Protein AF-A0A4Y2VBI2-F1 (afdb_monomer_lite)

pLDDT: mean 88.03, std 9.83, range [49.56, 98.06]

Structure (mmCIF, N/CA/C/O backbone):
data_AF-A0A4Y2VBI2-F1
#
_entry.id   AF-A0A4Y2VBI2-F1
#
loop_
_atom_site.group_PDB
_atom_site.id
_atom_site.type_symbol
_atom_site.label_atom_id
_atom_site.label_alt_id
_atom_site.label_comp_id
_atom_site.label_asym_id
_atom_site.label_entity_id
_atom_site.label_seq_id
_atom_site.pdbx_PDB_ins_code
_atom_site.Cartn_x
_atom_site.Cartn_y
_atom_site.Cartn_z
_atom_site.occupancy
_atom_site.B_iso_or_equiv
_atom_site.auth_seq_id
_atom_site.auth_comp_id
_atom_site.auth_asym_id
_atom_site.auth_atom_id
_atom_site.pdbx_PDB_model_num
ATOM 1 N N . MET A 1 1 ? 17.035 -7.097 -14.675 1.00 56.91 1 MET A N 1
ATOM 2 C CA . MET A 1 1 ? 16.473 -7.797 -15.846 1.00 56.91 1 MET A CA 1
ATOM 3 C C . MET A 1 1 ? 17.512 -8.834 -16.237 1.00 56.91 1 MET A C 1
ATOM 5 O O . MET A 1 1 ? 18.558 -8.432 -16.725 1.00 56.91 1 MET A O 1
ATOM 9 N N . GLU A 1 2 ? 17.339 -10.115 -15.889 1.00 50.31 2 GLU A N 1
ATOM 10 C CA . GLU A 1 2 ? 18.318 -11.126 -16.325 1.00 50.31 2 GLU A CA 1
ATOM 11 C C . GLU A 1 2 ? 18.413 -11.075 -17.852 1.00 50.31 2 GLU A C 1
ATOM 13 O O . GLU A 1 2 ? 17.391 -11.023 -18.549 1.00 50.31 2 GLU A O 1
ATOM 18 N N . SER A 1 3 ? 19.644 -10.956 -18.341 1.00 49.56 3 SER A N 1
ATOM 19 C CA . SER A 1 3 ? 20.004 -10.619 -19.714 1.00 49.56 3 SER A CA 1
ATOM 20 C C . SER A 1 3 ? 19.185 -11.419 -20.734 1.00 49.56 3 SER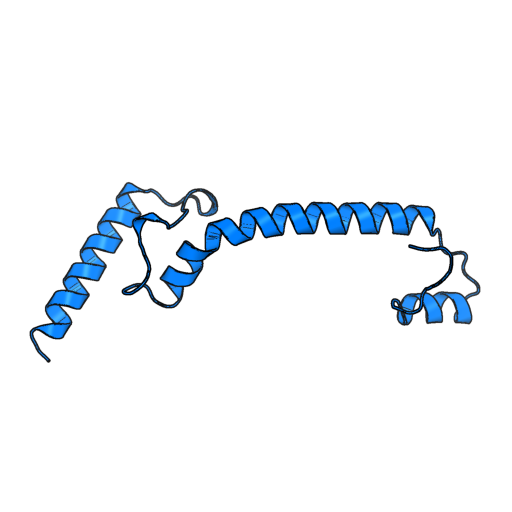 A C 1
ATOM 22 O O . SER A 1 3 ? 19.402 -12.603 -20.965 1.00 49.56 3 SER A O 1
ATOM 24 N N . GLY A 1 4 ? 18.215 -10.754 -21.367 1.00 57.62 4 GLY A N 1
ATOM 25 C CA . GLY A 1 4 ? 17.566 -11.245 -22.585 1.00 57.62 4 GLY A CA 1
ATOM 26 C C . GLY A 1 4 ? 16.125 -11.746 -22.475 1.00 57.62 4 GLY A C 1
ATOM 27 O O . GLY A 1 4 ? 15.496 -11.931 -23.515 1.00 57.62 4 GLY A O 1
ATOM 28 N N . LYS A 1 5 ? 15.530 -11.912 -21.288 1.00 65.50 5 LYS A N 1
ATOM 29 C CA . LYS A 1 5 ? 14.132 -12.381 -21.207 1.00 65.50 5 LYS A CA 1
ATOM 30 C C . LYS A 1 5 ? 13.141 -11.217 -21.187 1.00 65.50 5 LYS A C 1
ATOM 32 O O . LYS A 1 5 ? 12.523 -10.916 -20.173 1.00 65.50 5 LYS A O 1
ATOM 37 N N . LEU A 1 6 ? 12.890 -10.638 -22.366 1.00 74.12 6 LEU A N 1
ATOM 38 C CA . LEU A 1 6 ? 11.709 -9.793 -22.646 1.00 74.12 6 LEU A CA 1
ATOM 39 C C . LEU A 1 6 ? 10.380 -10.578 -22.579 1.00 74.12 6 LEU A C 1
ATOM 41 O O . LEU A 1 6 ? 9.342 -10.080 -23.000 1.00 74.12 6 LEU A O 1
ATOM 45 N N . LEU A 1 7 ? 10.395 -11.808 -22.055 1.00 76.94 7 LEU A N 1
ATOM 46 C CA . LEU A 1 7 ? 9.261 -12.728 -21.996 1.00 76.94 7 LEU A CA 1
ATOM 47 C C . LEU A 1 7 ? 8.026 -12.097 -21.337 1.00 76.94 7 LEU A C 1
ATOM 49 O O . LEU A 1 7 ? 6.907 -12.306 -21.796 1.00 76.94 7 LEU A O 1
ATOM 53 N N . HIS A 1 8 ? 8.240 -11.298 -20.291 1.00 81.62 8 HIS A N 1
ATOM 54 C CA . HIS A 1 8 ? 7.170 -10.617 -19.558 1.00 81.62 8 HIS A CA 1
ATOM 55 C C . HIS A 1 8 ? 6.829 -9.228 -20.124 1.00 81.62 8 HIS A C 1
ATOM 57 O O . HIS A 1 8 ? 5.866 -8.609 -19.685 1.00 81.62 8 HIS A O 1
ATOM 63 N N . PHE A 1 9 ? 7.571 -8.752 -21.128 1.00 85.31 9 PHE A N 1
ATOM 64 C CA . PHE A 1 9 ? 7.403 -7.438 -21.750 1.00 85.31 9 PHE A CA 1
ATOM 65 C C . PHE A 1 9 ? 7.057 -7.596 -23.234 1.00 85.31 9 PHE A C 1
ATOM 67 O O . PHE A 1 9 ? 7.848 -7.238 -24.105 1.00 85.31 9 PHE A O 1
ATOM 74 N N . LYS A 1 10 ? 5.870 -8.147 -23.5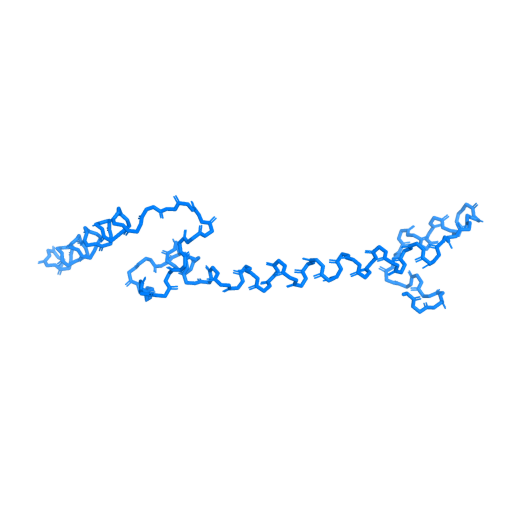25 1.00 89.19 10 LYS A N 1
ATOM 75 C CA . LYS A 1 10 ? 5.422 -8.482 -24.893 1.00 89.19 10 LYS A CA 1
ATOM 76 C C . LYS A 1 10 ? 5.599 -7.323 -25.882 1.00 89.19 10 LYS A C 1
ATOM 78 O O . LYS A 1 10 ? 6.182 -7.521 -26.940 1.00 89.19 10 LYS A O 1
ATOM 83 N N . ASN A 1 11 ? 5.202 -6.114 -25.490 1.00 90.88 11 ASN A N 1
ATOM 84 C CA . ASN A 1 11 ? 5.301 -4.928 -26.347 1.00 90.88 11 ASN A CA 1
ATOM 85 C C . ASN A 1 11 ? 6.759 -4.519 -26.606 1.00 90.88 11 ASN A C 1
ATOM 87 O O . ASN A 1 11 ? 7.112 -4.141 -27.716 1.00 90.88 11 ASN A O 1
ATOM 91 N N . LEU A 1 12 ? 7.629 -4.629 -25.597 1.00 86.50 12 LEU A N 1
ATOM 92 C CA . LEU A 1 12 ? 9.048 -4.290 -25.736 1.00 86.50 12 LEU A CA 1
ATOM 93 C C . LEU A 1 12 ? 9.798 -5.338 -26.574 1.00 86.50 12 LEU A C 1
ATOM 95 O O . LEU A 1 12 ? 10.699 -4.995 -27.338 1.00 86.50 12 LEU A O 1
ATOM 99 N N . LYS A 1 13 ? 9.403 -6.613 -26.453 1.00 88.25 13 LYS A N 1
ATOM 100 C CA . LYS A 1 13 ? 9.866 -7.697 -27.325 1.00 88.25 13 LYS A CA 1
ATOM 101 C C . LYS A 1 13 ? 9.491 -7.422 -28.782 1.00 88.25 13 LYS A C 1
ATOM 103 O O . LYS A 1 13 ? 10.383 -7.408 -29.621 1.00 88.25 13 LYS A O 1
ATOM 108 N N . GLN A 1 14 ? 8.212 -7.152 -29.044 1.00 91.25 14 GLN A N 1
ATOM 109 C CA . GLN A 1 14 ? 7.701 -6.843 -30.379 1.00 91.25 14 GLN A CA 1
ATOM 110 C C . GLN A 1 14 ? 8.421 -5.635 -30.989 1.00 91.25 14 GLN A C 1
ATOM 112 O O . GLN A 1 14 ? 8.943 -5.732 -32.091 1.00 91.25 14 GLN A O 1
ATOM 117 N N . TYR A 1 15 ? 8.554 -4.538 -30.238 1.00 91.56 15 TYR A N 1
ATOM 118 C CA . TYR A 1 15 ? 9.273 -3.347 -30.692 1.00 91.56 15 TYR A CA 1
ATOM 119 C C . TYR A 1 15 ? 10.708 -3.659 -31.134 1.00 91.56 15 TYR A C 1
ATOM 121 O O . TYR A 1 15 ? 11.141 -3.210 -32.193 1.00 91.56 15 TYR A O 1
ATOM 129 N N . ARG A 1 16 ? 11.451 -4.458 -30.355 1.00 89.81 16 ARG A N 1
ATOM 130 C CA . ARG A 1 16 ? 12.811 -4.878 -30.721 1.00 89.81 16 ARG A CA 1
ATOM 131 C C . ARG A 1 16 ? 12.835 -5.720 -31.995 1.00 89.81 16 ARG A C 1
ATOM 133 O O . ARG A 1 16 ? 13.738 -5.535 -32.801 1.00 89.81 16 ARG A O 1
ATOM 140 N N . GLU A 1 17 ? 11.893 -6.648 -32.145 1.00 90.88 17 GLU A N 1
ATOM 141 C CA . GLU A 1 17 ? 11.802 -7.542 -33.308 1.00 90.88 17 GLU A CA 1
ATOM 142 C C . GLU A 1 17 ? 11.408 -6.786 -34.588 1.00 90.88 17 GLU A C 1
ATOM 144 O O . GLU A 1 17 ? 11.958 -7.065 -35.648 1.00 90.88 17 GLU A O 1
ATOM 149 N N . GLU A 1 18 ? 10.515 -5.798 -34.494 1.00 95.56 18 GLU A N 1
ATOM 150 C CA . GLU A 1 18 ? 10.045 -5.003 -35.639 1.00 95.56 18 GLU A CA 1
ATOM 151 C C . GLU A 1 18 ? 11.044 -3.925 -36.080 1.00 95.56 18 GLU A C 1
ATOM 153 O O . GLU A 1 18 ? 11.140 -3.618 -37.267 1.00 95.56 18 GLU A O 1
ATOM 158 N N . THR A 1 19 ? 11.784 -3.331 -35.139 1.00 95.38 19 THR A N 1
ATOM 159 C CA . THR A 1 19 ? 12.634 -2.156 -35.413 1.00 95.38 19 THR A CA 1
ATOM 160 C C . THR A 1 19 ? 14.133 -2.443 -35.371 1.00 95.38 19 THR A C 1
ATOM 162 O O . THR A 1 19 ? 14.929 -1.562 -35.691 1.00 95.38 19 THR A O 1
ATOM 165 N N . ASN A 1 20 ? 14.545 -3.644 -34.946 1.00 90.75 20 ASN A N 1
ATOM 166 C CA . ASN A 1 20 ? 15.937 -3.980 -34.618 1.00 90.75 20 ASN A CA 1
ATOM 167 C C . ASN A 1 20 ? 16.596 -3.011 -33.615 1.00 90.75 20 ASN A C 1
ATOM 169 O O . ASN A 1 20 ? 17.823 -2.917 -33.550 1.00 90.75 20 ASN A O 1
ATOM 173 N N . ALA A 1 21 ? 15.804 -2.291 -32.815 1.00 90.38 21 ALA A N 1
ATOM 174 C CA . ALA A 1 21 ? 16.324 -1.336 -31.848 1.00 90.38 21 ALA A CA 1
ATOM 175 C C . ALA A 1 21 ? 17.171 -2.017 -30.760 1.00 90.38 21 ALA A C 1
ATOM 177 O O . ALA A 1 21 ? 16.813 -3.061 -30.203 1.00 90.38 21 ALA A O 1
ATOM 178 N N . THR A 1 22 ? 18.277 -1.369 -30.391 1.00 89.56 22 THR A N 1
ATOM 179 C CA . THR A 1 22 ? 19.076 -1.758 -29.225 1.00 89.56 22 THR A CA 1
ATOM 180 C C . THR A 1 22 ? 18.363 -1.318 -27.951 1.00 89.56 22 THR A C 1
ATOM 182 O O . THR A 1 22 ? 18.102 -0.134 -27.752 1.00 89.56 22 THR A O 1
ATOM 185 N N . ILE A 1 23 ? 18.064 -2.269 -27.065 1.00 86.38 23 ILE A N 1
ATOM 186 C CA . ILE A 1 23 ? 17.489 -1.978 -25.748 1.00 86.38 23 ILE A CA 1
ATOM 187 C C . ILE A 1 23 ? 18.623 -1.780 -24.744 1.00 86.38 23 ILE A C 1
ATOM 189 O O . ILE A 1 23 ? 19.408 -2.701 -24.515 1.00 86.38 23 ILE A O 1
ATOM 193 N N . ASP A 1 24 ? 18.658 -0.620 -24.085 1.00 88.69 24 ASP A N 1
ATOM 194 C CA . ASP A 1 24 ? 19.537 -0.388 -22.936 1.00 88.69 24 ASP A CA 1
ATOM 195 C C . ASP A 1 24 ? 19.017 -1.135 -21.699 1.00 88.69 24 ASP A C 1
ATOM 197 O O . ASP A 1 24 ? 18.252 -0.631 -20.873 1.00 88.69 24 ASP A O 1
ATOM 201 N N . THR A 1 25 ? 19.445 -2.384 -21.561 1.00 84.06 25 THR A N 1
ATOM 202 C CA . THR A 1 25 ? 19.060 -3.239 -20.437 1.00 84.06 25 THR A CA 1
ATOM 203 C C . THR A 1 25 ? 19.581 -2.741 -19.088 1.00 84.06 25 THR A C 1
ATOM 205 O O . THR A 1 25 ? 19.024 -3.125 -18.053 1.00 84.06 25 THR A O 1
ATOM 208 N N . ASN A 1 26 ? 20.635 -1.915 -19.071 1.00 88.06 26 ASN A N 1
ATOM 209 C CA . ASN A 1 26 ? 21.191 -1.358 -17.841 1.00 88.06 26 ASN A CA 1
ATOM 210 C C . ASN A 1 26 ? 20.274 -0.259 -17.299 1.00 88.06 26 ASN A C 1
ATOM 212 O O . ASN A 1 26 ? 19.857 -0.334 -16.142 1.00 88.06 26 ASN A O 1
ATOM 216 N N . TYR A 1 27 ? 19.863 0.676 -18.162 1.00 89.62 27 TYR A N 1
ATOM 217 C CA . TYR A 1 27 ? 18.866 1.688 -17.818 1.00 89.62 27 TYR A CA 1
ATOM 218 C C . TYR A 1 27 ? 17.587 1.051 -17.263 1.00 89.62 27 TYR A C 1
ATOM 220 O O . TYR A 1 27 ? 17.164 1.380 -16.155 1.00 89.62 27 TYR A O 1
ATOM 228 N N . PHE A 1 28 ? 17.010 0.075 -17.975 1.00 85.31 28 PHE A N 1
ATOM 229 C CA . PHE A 1 28 ? 15.796 -0.604 -17.510 1.00 85.31 28 PHE A CA 1
ATOM 230 C C . PHE A 1 28 ? 16.003 -1.341 -16.187 1.00 85.31 28 PHE A C 1
ATOM 232 O O . PHE A 1 28 ? 15.101 -1.359 -15.354 1.00 85.31 28 PHE A O 1
ATOM 239 N N . SER A 1 29 ? 17.173 -1.942 -15.959 1.00 86.56 29 SER A N 1
ATOM 240 C CA . SER A 1 29 ? 17.452 -2.626 -14.692 1.00 86.56 29 SER A CA 1
ATOM 241 C C . SER A 1 29 ? 17.501 -1.653 -13.513 1.00 86.56 29 SER A C 1
ATOM 243 O O . SER A 1 29 ? 16.947 -1.965 -12.460 1.00 86.56 29 SER A O 1
ATOM 245 N N . ILE A 1 30 ? 18.094 -0.470 -13.697 1.00 92.12 30 ILE A N 1
ATOM 246 C CA . ILE A 1 30 ? 18.116 0.593 -12.684 1.00 92.12 30 ILE A CA 1
ATOM 247 C C . ILE A 1 30 ? 16.707 1.155 -12.470 1.00 92.12 30 ILE A C 1
ATOM 249 O O . ILE A 1 30 ? 16.241 1.227 -11.335 1.00 92.12 30 ILE A O 1
ATOM 253 N N . ALA A 1 31 ? 15.998 1.496 -13.548 1.00 92.75 31 ALA A N 1
ATOM 254 C CA . ALA A 1 31 ? 14.647 2.045 -13.473 1.00 92.75 31 ALA A CA 1
ATOM 255 C C . ALA A 1 31 ? 13.678 1.078 -12.775 1.00 92.75 31 ALA A C 1
ATOM 257 O O . ALA A 1 31 ? 12.960 1.477 -11.862 1.00 92.75 31 ALA A O 1
ATOM 258 N N . LEU A 1 32 ? 13.701 -0.210 -13.139 1.00 89.75 32 LEU A N 1
ATOM 259 C CA . LEU A 1 32 ? 12.871 -1.235 -12.501 1.00 89.75 32 LEU A CA 1
ATOM 260 C C . LEU A 1 32 ? 13.210 -1.412 -11.022 1.00 89.75 32 LEU A C 1
ATOM 262 O O . LEU A 1 32 ? 12.299 -1.594 -10.218 1.00 89.75 32 LEU A O 1
ATOM 266 N N . LYS A 1 33 ? 14.495 -1.352 -10.655 1.00 93.94 33 LYS A N 1
ATOM 267 C CA . LYS A 1 33 ? 14.904 -1.394 -9.250 1.00 93.94 33 LYS A CA 1
ATOM 268 C C . LYS A 1 33 ? 14.317 -0.209 -8.482 1.00 93.94 33 LYS A C 1
ATOM 270 O O . LYS A 1 33 ? 13.657 -0.425 -7.477 1.00 93.94 33 LYS A O 1
ATOM 275 N N . ASN A 1 34 ? 14.467 1.010 -8.995 1.00 96.38 34 ASN A N 1
ATOM 276 C CA . ASN A 1 34 ? 13.942 2.213 -8.344 1.00 96.38 34 ASN A CA 1
ATOM 277 C C . ASN A 1 34 ? 12.412 2.180 -8.207 1.00 96.38 34 ASN A C 1
ATOM 279 O O . AS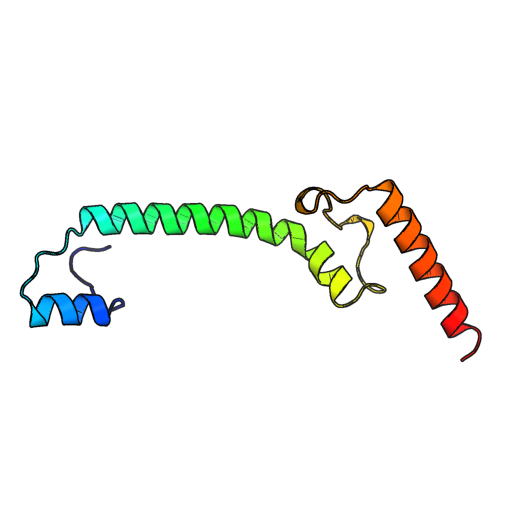N A 1 34 ? 11.881 2.539 -7.160 1.00 96.38 34 ASN A O 1
ATOM 283 N N . VAL A 1 35 ? 11.700 1.718 -9.241 1.00 96.31 35 VAL A N 1
ATOM 284 C CA . VAL A 1 35 ? 10.238 1.550 -9.199 1.00 96.31 35 VAL A CA 1
ATOM 285 C C . VAL A 1 35 ? 9.843 0.511 -8.155 1.00 96.31 35 VAL A C 1
ATOM 287 O O . VAL A 1 35 ? 8.921 0.750 -7.382 1.00 96.31 35 VAL A O 1
ATOM 290 N N . LYS A 1 36 ? 10.539 -0.630 -8.108 1.00 96.00 36 LYS A N 1
ATOM 291 C CA . LYS A 1 36 ? 10.286 -1.683 -7.121 1.00 96.00 36 LYS A CA 1
ATOM 292 C C . LYS A 1 36 ? 10.510 -1.172 -5.699 1.00 96.00 36 LYS A C 1
ATOM 294 O O . LYS A 1 36 ? 9.646 -1.371 -4.852 1.00 96.00 36 LYS A O 1
ATOM 299 N N . ASP A 1 37 ? 11.649 -0.536 -5.453 1.00 97.69 37 ASP A N 1
ATOM 300 C CA . ASP A 1 37 ? 12.037 -0.078 -4.121 1.00 97.69 37 ASP A CA 1
ATOM 301 C C . ASP A 1 37 ? 11.096 1.047 -3.651 1.00 97.69 37 ASP A C 1
ATOM 303 O O . ASP A 1 37 ? 10.546 0.971 -2.554 1.00 97.69 37 ASP A O 1
ATOM 307 N N . GLY A 1 38 ? 10.790 2.019 -4.520 1.00 97.94 38 GLY A N 1
ATOM 308 C CA . GLY A 1 38 ? 9.840 3.093 -4.213 1.00 97.94 38 GLY A CA 1
ATOM 309 C C . GLY A 1 38 ? 8.392 2.616 -4.052 1.00 97.94 38 GLY A C 1
ATOM 310 O O . GLY A 1 38 ? 7.655 3.152 -3.226 1.00 97.94 38 GLY A O 1
ATOM 311 N N . PHE A 1 39 ? 7.965 1.597 -4.807 1.00 97.94 39 PHE A N 1
ATOM 312 C CA . PHE A 1 39 ? 6.664 0.961 -4.590 1.00 97.94 39 PHE A CA 1
ATOM 313 C C . PHE A 1 39 ? 6.621 0.246 -3.241 1.00 97.94 39 PHE A C 1
ATOM 315 O O . PHE A 1 39 ? 5.652 0.413 -2.510 1.00 97.94 39 PHE A O 1
ATOM 322 N N . ALA A 1 40 ? 7.658 -0.526 -2.901 1.00 98.06 40 ALA A N 1
ATOM 323 C CA . ALA A 1 40 ? 7.723 -1.248 -1.635 1.00 98.06 40 ALA A CA 1
ATOM 324 C C . ALA A 1 40 ? 7.641 -0.285 -0.443 1.00 98.06 40 ALA A C 1
ATOM 326 O O . ALA A 1 40 ? 6.823 -0.494 0.446 1.00 98.06 40 ALA A O 1
ATOM 327 N N . GLU A 1 41 ? 8.405 0.808 -0.468 1.00 97.44 41 GLU A N 1
ATOM 328 C CA . GLU A 1 41 ? 8.366 1.843 0.570 1.00 97.44 41 GLU A CA 1
ATOM 329 C C . GLU A 1 41 ? 6.960 2.444 0.738 1.00 97.44 41 GLU A C 1
ATOM 331 O O . GLU A 1 41 ? 6.405 2.454 1.838 1.00 97.44 41 GLU A O 1
ATOM 336 N N . ARG A 1 42 ? 6.336 2.884 -0.362 1.00 96.19 42 ARG A N 1
ATOM 337 C CA . ARG A 1 42 ? 4.977 3.452 -0.330 1.00 96.19 42 ARG A CA 1
ATOM 338 C C . ARG A 1 42 ? 3.926 2.425 0.082 1.00 96.19 42 ARG A C 1
ATOM 340 O O . ARG A 1 42 ? 2.943 2.786 0.722 1.00 96.19 42 ARG A O 1
ATOM 347 N N . PHE A 1 43 ? 4.106 1.158 -0.281 1.00 96.56 43 PHE A N 1
ATOM 348 C CA . PHE A 1 43 ? 3.193 0.085 0.099 1.00 96.56 43 PHE A CA 1
ATOM 349 C C . PHE A 1 43 ? 3.283 -0.231 1.596 1.00 96.56 43 PHE A C 1
ATOM 351 O O . PHE A 1 43 ? 2.254 -0.437 2.237 1.00 96.56 43 PHE A O 1
ATOM 358 N N . GLU A 1 44 ? 4.483 -0.206 2.181 1.00 95.38 44 GLU A N 1
ATOM 359 C CA . GLU A 1 44 ? 4.656 -0.305 3.634 1.00 95.38 44 GLU A CA 1
ATOM 360 C C . GLU A 1 44 ? 3.956 0.848 4.361 1.00 95.38 44 GLU A C 1
ATOM 362 O O . GLU A 1 44 ? 3.178 0.602 5.282 1.00 95.38 44 GLU A O 1
ATOM 367 N N . GLN A 1 45 ? 4.132 2.087 3.888 1.00 92.31 45 GLN A N 1
ATOM 368 C CA . GLN A 1 45 ? 3.406 3.248 4.416 1.00 92.31 45 GLN A CA 1
ATOM 369 C C . GLN A 1 45 ? 1.887 3.079 4.274 1.00 92.31 45 GLN A C 1
ATOM 371 O O . GLN A 1 45 ? 1.149 3.290 5.233 1.00 92.31 45 GLN A O 1
ATOM 376 N N . PHE A 1 46 ? 1.403 2.627 3.114 1.00 92.50 46 PHE A N 1
ATOM 377 C CA . PHE A 1 46 ? -0.020 2.387 2.871 1.00 92.50 46 PHE A CA 1
ATOM 378 C C . PHE A 1 46 ? -0.631 1.379 3.853 1.00 92.50 46 PHE A C 1
ATOM 380 O O . PHE A 1 46 ? -1.747 1.590 4.324 1.00 92.50 46 PHE A O 1
ATOM 387 N N . LYS A 1 47 ? 0.091 0.311 4.217 1.00 92.62 47 LYS A N 1
ATOM 388 C CA . LYS A 1 47 ? -0.403 -0.677 5.192 1.00 92.62 47 LYS A CA 1
ATOM 389 C C . LYS A 1 47 ? -0.691 -0.070 6.566 1.00 92.62 47 LYS A C 1
ATOM 391 O O . LYS A 1 47 ? -1.571 -0.577 7.257 1.00 92.62 47 LYS A O 1
ATOM 396 N N . THR A 1 48 ? -0.015 1.016 6.947 1.00 92.00 48 THR A N 1
ATOM 397 C CA . THR A 1 48 ? -0.305 1.728 8.207 1.00 92.00 48 THR A CA 1
ATOM 398 C C . THR A 1 48 ? -1.689 2.384 8.214 1.00 92.00 48 THR A C 1
ATOM 400 O O . THR A 1 48 ? -2.260 2.602 9.276 1.00 92.00 48 THR A O 1
ATOM 403 N N . ASN A 1 49 ? -2.288 2.609 7.039 1.00 92.94 49 ASN A N 1
ATOM 404 C CA . ASN A 1 49 ? -3.623 3.192 6.898 1.00 92.94 49 ASN A CA 1
ATOM 405 C C . ASN A 1 49 ? -4.742 2.142 6.946 1.00 92.94 49 ASN A C 1
ATOM 407 O O . ASN A 1 49 ? -5.903 2.472 6.712 1.00 92.94 49 ASN A O 1
ATOM 411 N N . LYS A 1 50 ? -4.425 0.868 7.216 1.00 92.88 50 LYS A N 1
ATOM 412 C CA . LYS A 1 50 ? -5.399 -0.233 7.182 1.00 92.88 50 LYS A CA 1
ATOM 413 C C . LYS A 1 50 ? -6.616 0.039 8.070 1.00 92.88 50 LYS A C 1
ATOM 415 O O . LYS A 1 50 ? -7.737 -0.134 7.602 1.00 92.88 50 LYS A O 1
ATOM 420 N N . SER A 1 51 ? -6.406 0.476 9.310 1.00 92.38 51 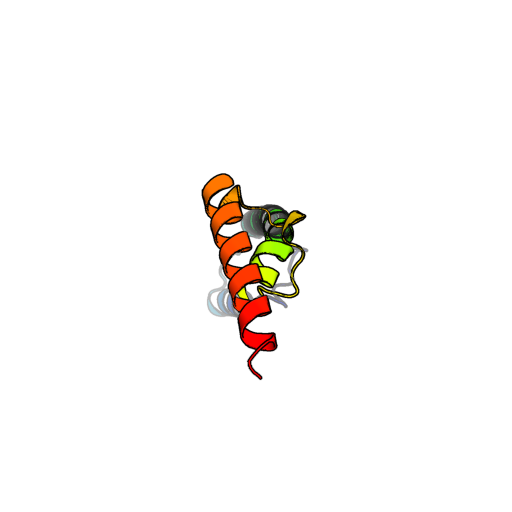SER A N 1
ATOM 421 C CA . SER A 1 51 ? -7.499 0.754 10.250 1.00 92.38 51 SER A CA 1
ATOM 422 C C . SER A 1 51 ? -8.323 1.971 9.823 1.00 92.38 51 SER A C 1
ATOM 424 O O . SER A 1 51 ? -9.543 1.938 9.917 1.00 92.38 51 SER A O 1
ATOM 426 N N . ALA A 1 52 ? -7.697 2.996 9.233 1.00 93.25 52 ALA A N 1
ATOM 427 C CA . ALA A 1 52 ? -8.425 4.128 8.653 1.00 93.25 52 ALA A CA 1
ATOM 428 C C . ALA A 1 52 ? -9.326 3.695 7.478 1.00 93.25 52 ALA A C 1
ATOM 430 O O . ALA A 1 52 ? -10.475 4.117 7.382 1.00 93.25 52 ALA A O 1
ATOM 431 N N . LEU A 1 53 ? -8.840 2.803 6.605 1.00 92.69 53 LEU A N 1
ATOM 432 C CA . LEU A 1 53 ? -9.645 2.246 5.511 1.00 92.69 53 LEU A CA 1
ATOM 433 C C . LEU A 1 53 ? -10.764 1.329 6.019 1.00 92.69 53 LEU A C 1
ATOM 435 O O . LEU A 1 53 ? -11.867 1.362 5.478 1.00 92.69 53 LEU A O 1
ATOM 439 N N . ALA A 1 54 ? -10.495 0.529 7.055 1.00 93.88 54 ALA A N 1
ATOM 440 C CA . ALA A 1 54 ? -11.510 -0.295 7.703 1.00 93.88 54 ALA A CA 1
ATOM 441 C C . ALA A 1 54 ? -12.627 0.575 8.293 1.00 93.88 54 ALA A C 1
ATOM 443 O O . ALA A 1 54 ? -13.795 0.274 8.069 1.00 93.88 54 ALA A O 1
ATOM 444 N N . PHE A 1 55 ? -12.273 1.697 8.926 1.00 92.88 55 PHE A N 1
ATOM 445 C CA . PHE A 1 55 ? -13.231 2.646 9.489 1.00 92.88 55 PHE A CA 1
ATOM 446 C C . PHE A 1 55 ? -14.163 3.236 8.422 1.00 92.88 55 PHE A C 1
ATOM 448 O O . PHE A 1 5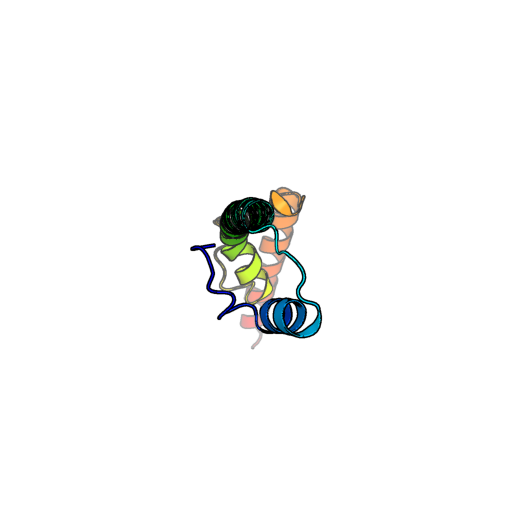5 ? -15.361 3.330 8.645 1.00 92.88 55 PHE A O 1
ATOM 455 N N . ILE A 1 56 ? -13.657 3.564 7.228 1.00 90.56 56 ILE A N 1
ATOM 456 C CA . ILE A 1 56 ? -14.500 4.070 6.125 1.00 90.56 56 ILE A CA 1
ATOM 457 C C . ILE A 1 56 ? -15.537 3.028 5.678 1.00 90.56 56 ILE A C 1
ATOM 459 O O . ILE A 1 56 ? -16.657 3.384 5.318 1.00 90.56 56 ILE A O 1
ATOM 463 N N . VAL A 1 57 ? -15.162 1.746 5.666 1.00 93.38 57 VAL A N 1
ATOM 464 C CA . VAL A 1 57 ? -16.041 0.656 5.215 1.00 93.38 57 VAL A CA 1
ATOM 465 C C . VAL A 1 57 ? -17.012 0.229 6.312 1.00 93.38 57 VAL A C 1
ATOM 467 O O . VAL A 1 57 ? -18.170 -0.066 6.027 1.00 93.38 57 VAL A O 1
ATOM 470 N N . ASN A 1 58 ? -16.539 0.168 7.553 1.00 91.56 58 ASN A N 1
ATOM 471 C CA . ASN A 1 58 ? -17.311 -0.271 8.700 1.00 91.56 58 ASN A CA 1
ATOM 472 C C . ASN A 1 58 ? -16.931 0.552 9.945 1.00 91.56 58 ASN A C 1
ATOM 474 O O . ASN A 1 58 ? -16.071 0.141 10.734 1.00 91.56 58 ASN A O 1
ATOM 478 N N . PRO A 1 59 ? -17.542 1.736 10.111 1.00 89.12 59 PRO A N 1
ATOM 479 C CA . PRO A 1 59 ? -17.111 2.701 11.115 1.00 89.12 59 PRO A CA 1
ATOM 480 C C . PRO A 1 59 ? -17.457 2.285 12.551 1.00 89.12 59 PRO A C 1
ATOM 482 O O . PRO A 1 59 ? -16.809 2.759 13.480 1.00 89.12 59 PRO A O 1
ATOM 485 N N . LEU A 1 60 ? -18.433 1.389 12.743 1.00 88.50 60 LEU A N 1
ATOM 486 C CA . LEU A 1 60 ? -18.876 0.939 14.069 1.00 88.50 60 LEU A CA 1
ATOM 487 C C . LEU A 1 60 ? -18.039 -0.227 14.616 1.00 88.50 60 LEU A C 1
ATOM 489 O O . LEU A 1 60 ? -17.751 -0.259 15.810 1.00 88.50 60 LEU A O 1
ATOM 493 N N . ASP A 1 61 ? -17.592 -1.142 13.750 1.00 88.25 61 ASP A N 1
ATOM 494 C CA . ASP A 1 61 ? -16.836 -2.334 14.171 1.00 88.25 61 ASP A CA 1
ATOM 495 C C . ASP A 1 61 ? -15.312 -2.124 14.194 1.00 88.25 61 ASP A C 1
ATOM 497 O O . ASP A 1 61 ? -14.555 -2.989 14.645 1.00 88.25 61 ASP A O 1
ATOM 501 N N . THR A 1 62 ? -14.825 -0.999 13.669 1.00 90.50 62 THR A N 1
ATOM 502 C CA . THR A 1 62 ? -13.385 -0.740 13.572 1.00 90.50 62 THR A CA 1
ATOM 503 C C . THR A 1 62 ? -12.811 -0.262 14.905 1.00 90.50 62 THR A C 1
ATOM 505 O O . THR A 1 62 ? -13.357 0.635 15.544 1.00 90.50 62 THR A O 1
ATOM 508 N N . ASN A 1 63 ? -11.649 -0.802 15.296 1.00 89.19 63 ASN A N 1
ATOM 509 C CA . ASN A 1 63 ? -10.902 -0.294 16.445 1.00 89.19 63 ASN A CA 1
ATOM 510 C C . ASN A 1 63 ? -10.402 1.136 16.174 1.00 89.19 63 ASN A C 1
ATOM 512 O O . ASN A 1 63 ? -9.454 1.344 15.413 1.00 89.19 63 ASN A O 1
ATOM 516 N N . THR A 1 64 ? -11.037 2.117 16.814 1.00 88.19 64 THR A N 1
ATOM 517 C CA . THR A 1 64 ? -10.738 3.540 16.632 1.00 88.19 64 THR A CA 1
ATOM 518 C C . THR A 1 64 ? -9.367 3.947 17.160 1.00 88.19 64 THR A C 1
ATOM 520 O O . THR A 1 64 ? -8.790 4.909 16.659 1.00 88.19 64 THR A O 1
ATOM 523 N N . ASP A 1 65 ? -8.824 3.206 18.128 1.00 89.19 65 ASP A N 1
ATOM 524 C CA . ASP A 1 65 ? -7.547 3.529 18.778 1.00 89.19 65 ASP A CA 1
ATOM 525 C C . ASP A 1 65 ? -6.343 3.256 17.862 1.00 89.19 65 ASP A C 1
ATOM 527 O O . ASP A 1 65 ? -5.257 3.796 18.062 1.00 89.19 65 ASP A O 1
ATOM 531 N N . GLU A 1 66 ? -6.537 2.432 16.830 1.00 90.50 66 GLU A N 1
ATOM 532 C CA . GLU A 1 66 ? -5.514 2.071 15.844 1.00 90.50 66 GLU A CA 1
ATOM 533 C C . GLU A 1 66 ? -5.579 2.920 14.564 1.00 90.50 66 GLU A C 1
ATOM 535 O O . GLU A 1 66 ? -4.815 2.685 13.623 1.00 90.50 66 GLU A O 1
ATOM 540 N N . ILE A 1 67 ? -6.500 3.885 14.470 1.00 92.25 67 ILE A N 1
ATOM 541 C CA . ILE A 1 67 ? -6.636 4.713 13.267 1.00 92.25 67 ILE A CA 1
ATOM 542 C C . ILE A 1 67 ? -5.455 5.689 13.187 1.00 92.25 67 ILE A C 1
ATOM 544 O O . ILE A 1 67 ? -5.366 6.656 13.940 1.00 92.25 67 ILE A O 1
ATOM 548 N N . ASN A 1 68 ? -4.562 5.460 12.219 1.00 90.94 68 ASN A N 1
ATOM 549 C CA . ASN A 1 68 ? -3.520 6.419 11.873 1.00 90.94 68 ASN A CA 1
ATOM 550 C C . ASN A 1 68 ? -4.109 7.600 11.084 1.00 90.94 68 ASN A C 1
ATOM 552 O O . ASN A 1 68 ? -4.589 7.427 9.962 1.00 90.94 68 ASN A O 1
ATO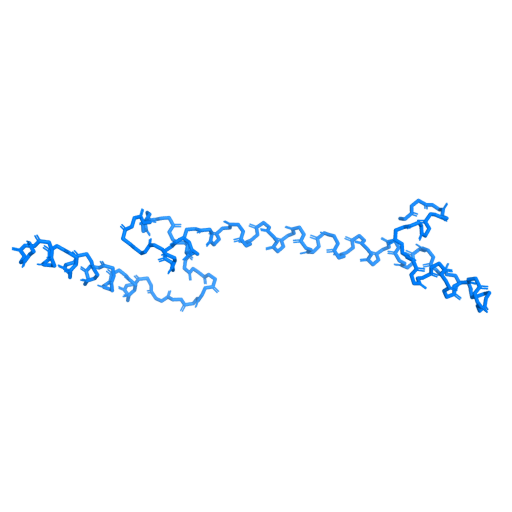M 556 N N . ILE A 1 69 ? -4.045 8.797 11.667 1.00 90.94 69 ILE A N 1
ATOM 557 C CA . ILE A 1 69 ? -4.623 10.030 11.108 1.00 90.94 69 ILE A CA 1
ATOM 558 C C . ILE A 1 69 ? -3.580 11.021 10.592 1.00 90.94 69 ILE A C 1
ATOM 560 O O . ILE A 1 69 ? -3.927 11.938 9.846 1.00 90.94 69 ILE A O 1
ATOM 564 N N . GLU A 1 70 ? -2.308 10.821 10.952 1.00 90.00 70 GLU A N 1
ATOM 565 C CA . GLU A 1 70 ? -1.192 11.685 10.552 1.00 90.00 70 GLU A CA 1
ATOM 566 C C . GLU A 1 70 ? -1.132 11.887 9.025 1.00 90.00 70 GLU A C 1
ATOM 568 O O . GLU A 1 70 ? -1.053 13.038 8.588 1.00 90.00 70 GLU A O 1
ATOM 573 N N . PRO A 1 71 ? -1.275 10.841 8.180 1.00 89.25 71 PRO A N 1
ATOM 574 C CA . PRO A 1 71 ? -1.159 10.996 6.729 1.00 89.25 71 PRO A CA 1
ATOM 575 C C . PRO A 1 71 ? -2.278 11.828 6.091 1.00 89.25 71 PRO A C 1
ATOM 577 O O . PRO A 1 71 ? -2.145 12.246 4.942 1.00 89.25 71 PRO A O 1
ATOM 580 N N . PHE A 1 72 ? -3.383 12.051 6.807 1.00 89.44 72 PHE A N 1
ATOM 581 C CA . PHE A 1 72 ? -4.570 12.736 6.295 1.00 89.44 72 PHE A CA 1
ATOM 582 C C . PHE A 1 72 ? -4.679 14.188 6.773 1.00 89.44 72 PHE A C 1
ATOM 584 O O . PHE A 1 72 ? -5.578 14.900 6.332 1.00 89.44 72 PHE A O 1
ATOM 591 N N . GLY A 1 73 ? -3.783 14.639 7.661 1.00 92.62 73 GLY A N 1
ATOM 592 C CA . GLY A 1 73 ? -3.825 15.994 8.219 1.00 92.62 73 GLY A CA 1
ATOM 593 C C . GLY A 1 73 ? -5.088 16.276 9.040 1.00 92.62 73 GLY A C 1
ATOM 594 O O . GLY A 1 73 ? -5.531 17.421 9.111 1.00 92.62 73 GLY A O 1
ATOM 595 N N . ILE A 1 74 ? -5.692 15.233 9.615 1.00 91.50 74 ILE A N 1
ATOM 596 C CA . ILE A 1 74 ? -6.906 15.337 10.427 1.00 91.50 74 ILE A CA 1
ATOM 597 C C . ILE A 1 74 ? -6.522 15.735 11.853 1.00 91.50 74 ILE A C 1
ATOM 599 O O . ILE A 1 74 ? -5.585 15.184 12.431 1.00 91.50 74 ILE A O 1
ATOM 603 N N . ASP A 1 75 ? -7.276 16.668 12.434 1.00 93.75 75 ASP A N 1
ATOM 604 C CA . ASP A 1 75 ? -7.138 17.015 13.845 1.00 93.75 75 ASP A CA 1
ATOM 605 C C . ASP A 1 75 ? -7.653 15.882 14.748 1.00 93.75 75 ASP A C 1
ATOM 607 O O . ASP A 1 75 ? -8.796 15.431 14.623 1.00 93.75 75 ASP A O 1
ATOM 611 N N . ALA A 1 76 ? -6.812 15.443 15.687 1.00 91.44 76 ALA A N 1
ATOM 612 C CA . ALA A 1 76 ? -7.122 14.337 16.589 1.00 91.44 76 ALA A CA 1
ATOM 613 C C . ALA A 1 76 ? -8.336 14.636 17.483 1.00 91.44 76 ALA A C 1
ATOM 615 O O . ALA A 1 76 ? -9.163 13.752 17.709 1.00 91.44 76 ALA A O 1
ATOM 616 N N . GLY A 1 77 ? -8.463 15.877 17.967 1.00 93.31 77 GLY A N 1
ATOM 617 C CA . GLY A 1 77 ? -9.581 16.284 18.818 1.00 93.31 77 GLY A CA 1
ATOM 618 C C . GLY A 1 77 ? -10.908 16.262 18.062 1.00 93.31 77 GLY A C 1
ATOM 619 O O . GLY A 1 77 ? -11.892 15.701 18.541 1.00 93.31 77 GLY A O 1
ATOM 620 N N . SER A 1 78 ? -10.922 16.809 16.845 1.00 92.75 78 SER A N 1
ATOM 621 C CA . SER A 1 78 ? -12.089 16.792 15.964 1.00 92.75 78 SER A CA 1
ATOM 622 C C . SER A 1 78 ? -12.542 15.369 15.636 1.00 92.75 78 SER A C 1
ATOM 624 O O . SER A 1 78 ? -13.737 15.084 15.730 1.00 92.75 78 SER A O 1
ATOM 626 N N . LEU A 1 79 ? -11.608 14.459 15.330 1.00 92.00 79 LEU A N 1
ATOM 627 C CA . LEU A 1 79 ? -11.952 13.059 15.083 1.00 92.00 79 LEU A CA 1
ATOM 628 C C . LEU A 1 79 ? -12.547 12.390 16.328 1.00 92.00 79 LEU A C 1
ATOM 630 O O . LEU A 1 79 ? -13.565 11.712 16.224 1.00 92.00 79 LEU A O 1
ATOM 634 N N . GLN A 1 80 ? -11.953 12.592 17.507 1.00 92.00 80 GLN A N 1
ATOM 635 C CA . GLN A 1 80 ? -12.474 12.022 18.754 1.00 92.00 80 GLN A CA 1
ATOM 636 C C . GLN A 1 80 ? -13.909 12.478 19.043 1.00 92.00 80 GLN A C 1
ATOM 638 O O . GLN A 1 80 ? -14.738 11.660 19.440 1.00 92.00 80 GLN A O 1
ATOM 643 N N . MET A 1 81 ? -14.222 13.752 18.792 1.00 93.81 81 MET A N 1
ATOM 644 C CA . MET A 1 81 ? -15.584 14.275 18.937 1.00 93.81 81 MET A CA 1
ATOM 645 C C . MET A 1 81 ? -16.562 13.598 17.969 1.00 93.81 81 MET A C 1
ATOM 647 O O . MET A 1 81 ? -17.608 13.122 18.397 1.00 93.81 81 MET A O 1
ATOM 651 N N . GLN A 1 82 ? -16.198 13.460 16.690 1.00 91.19 82 GLN A N 1
ATOM 652 C CA . GLN A 1 82 ? -17.048 12.777 15.705 1.00 91.19 82 GLN A CA 1
ATOM 653 C C . GLN A 1 82 ? -17.267 11.293 16.035 1.00 91.19 82 GLN A C 1
ATOM 655 O O . GLN A 1 82 ? -18.350 10.759 15.807 1.00 91.19 82 GLN A O 1
ATOM 660 N N . LEU A 1 83 ? -16.258 10.620 16.598 1.00 92.56 83 LEU A N 1
ATOM 661 C CA . LEU A 1 83 ? -16.379 9.231 17.044 1.00 92.56 83 LEU A CA 1
ATOM 662 C C . LEU A 1 83 ? -17.327 9.078 18.242 1.00 92.56 83 LEU A C 1
ATOM 664 O O . LEU A 1 83 ? -18.038 8.075 18.329 1.00 92.56 83 LEU A O 1
ATOM 668 N N . LEU A 1 84 ? -17.348 10.047 19.164 1.00 92.00 84 LEU A N 1
ATOM 669 C CA . LEU A 1 84 ? -18.299 10.070 20.281 1.00 92.00 84 LEU A CA 1
ATOM 670 C C . LEU A 1 84 ? -19.736 10.250 19.788 1.00 92.00 84 LEU A C 1
ATOM 672 O O . LEU A 1 84 ? -20.626 9.517 20.230 1.00 92.00 84 LEU A O 1
ATOM 676 N N . ASP A 1 85 ? -19.948 11.174 18.852 1.00 92.12 85 ASP A N 1
ATOM 677 C CA . ASP A 1 85 ? -21.258 11.405 18.242 1.00 92.12 85 ASP A CA 1
ATOM 678 C C . ASP A 1 85 ? -21.751 10.140 17.524 1.00 92.12 85 ASP A C 1
ATOM 680 O O . ASP A 1 85 ? -22.862 9.677 17.780 1.00 92.12 85 ASP A O 1
ATOM 684 N N . LEU A 1 86 ? -20.893 9.501 16.718 1.00 91.06 86 LEU A N 1
ATOM 685 C CA . LEU A 1 86 ? -21.225 8.271 15.994 1.00 91.06 86 LEU A CA 1
ATOM 686 C C . LEU A 1 86 ? -21.655 7.125 16.928 1.00 91.06 86 LEU A C 1
ATOM 688 O O . LEU A 1 86 ? -22.659 6.462 16.671 1.00 91.06 86 LEU A O 1
ATOM 692 N N . LYS A 1 87 ? -20.920 6.896 18.025 1.00 88.00 87 LYS A N 1
ATOM 693 C CA . LYS A 1 87 ? -21.271 5.864 19.021 1.00 88.00 87 LYS A CA 1
ATOM 694 C C . LYS A 1 87 ? -22.588 6.171 19.731 1.00 88.00 87 LYS A C 1
ATOM 696 O O . LYS A 1 87 ? -23.318 5.258 20.110 1.00 88.00 87 LYS A O 1
ATOM 701 N N . THR A 1 88 ? -22.874 7.453 19.938 1.00 88.75 88 THR A N 1
ATOM 702 C CA . THR A 1 88 ? -24.107 7.897 20.590 1.00 88.75 88 THR A CA 1
ATOM 703 C C . THR A 1 88 ? -25.308 7.652 19.681 1.00 88.75 88 THR A C 1
ATOM 705 O O . THR A 1 88 ? -26.294 7.076 20.135 1.00 88.75 88 THR A O 1
ATOM 708 N N . GLU A 1 89 ? -25.212 8.016 18.401 1.00 88.44 89 GLU A N 1
ATOM 709 C CA . GLU A 1 89 ? -26.250 7.755 17.394 1.00 88.44 89 GLU A CA 1
ATOM 710 C C . GLU A 1 89 ? -26.571 6.258 17.267 1.00 88.44 89 GLU A C 1
ATOM 712 O O . GLU A 1 89 ? -27.741 5.874 17.309 1.00 88.44 89 GLU A O 1
ATOM 717 N N . ASP A 1 90 ? -25.548 5.399 17.197 1.00 85.25 90 ASP A N 1
ATOM 718 C CA . ASP A 1 90 ? -25.728 3.943 17.145 1.00 85.25 90 ASP A CA 1
ATOM 719 C C . ASP A 1 90 ? -26.497 3.417 18.371 1.00 85.25 90 ASP A C 1
ATOM 721 O O . ASP A 1 90 ? -27.522 2.739 18.236 1.00 85.25 90 ASP A O 1
ATOM 725 N N . LEU A 1 91 ? -26.087 3.834 19.575 1.00 85.62 91 LEU A N 1
ATOM 726 C CA . LEU A 1 91 ? -26.741 3.456 20.830 1.00 85.62 91 LEU A CA 1
ATOM 727 C C . LEU A 1 91 ? -28.212 3.901 20.896 1.00 85.62 91 LEU A C 1
ATOM 729 O O . LEU A 1 91 ? -29.049 3.194 21.467 1.00 85.62 91 LEU A O 1
ATOM 733 N N . TRP A 1 92 ? -28.545 5.062 20.328 1.00 83.19 92 TRP A N 1
ATOM 734 C CA . TRP A 1 92 ? -29.929 5.530 20.257 1.00 83.19 92 TRP A CA 1
ATOM 735 C C . TRP A 1 92 ? -30.743 4.788 19.201 1.00 83.19 92 TRP A C 1
ATOM 737 O O . TRP A 1 92 ? -31.897 4.457 19.472 1.00 83.19 92 TRP A O 1
ATOM 747 N N . SER A 1 93 ? -30.156 4.456 18.051 1.00 81.31 93 SER A N 1
ATOM 748 C CA . SER A 1 93 ? -30.839 3.692 17.001 1.00 81.31 93 SER A CA 1
ATOM 749 C C . SER A 1 93 ? -31.312 2.313 17.495 1.00 81.31 93 SER A C 1
ATOM 751 O O . SER A 1 93 ? -32.450 1.915 17.239 1.00 81.31 93 SER A O 1
ATOM 753 N N . GLY A 1 94 ? -30.506 1.631 18.317 1.00 76.69 94 GLY A N 1
ATOM 754 C CA . GLY A 1 94 ? -30.851 0.327 18.895 1.00 76.69 94 GLY A CA 1
ATOM 755 C C . GLY A 1 94 ? -31.892 0.368 20.022 1.00 76.69 94 GLY A C 1
ATOM 756 O O . GLY A 1 94 ? -32.461 -0.663 20.364 1.00 76.69 94 GLY A O 1
ATOM 757 N N . LYS A 1 95 ? -32.168 1.538 20.615 1.00 75.56 95 LYS A N 1
ATOM 758 C CA . LYS A 1 95 ? -33.175 1.690 21.685 1.00 75.56 95 LYS A CA 1
ATOM 759 C C . LYS A 1 95 ? -34.608 1.823 21.175 1.00 75.56 95 LYS A C 1
ATOM 761 O O . LYS A 1 95 ? -35.541 1.635 21.955 1.00 75.56 95 LYS A O 1
ATOM 766 N N . PHE A 1 96 ? -34.772 2.208 19.914 1.00 66.50 96 PHE A N 1
ATOM 767 C CA . PHE A 1 96 ? -36.070 2.501 19.303 1.00 66.50 96 PHE A CA 1
ATOM 768 C C . PHE A 1 96 ? -36.438 1.532 18.168 1.00 66.50 96 PHE A C 1
ATOM 770 O O . PHE A 1 96 ? -37.409 1.786 17.455 1.00 66.50 96 PHE A O 1
ATOM 777 N N . THR A 1 97 ? -35.689 0.436 18.027 1.00 54.91 97 THR A N 1
ATOM 778 C CA . THR A 1 97 ? -35.954 -0.671 17.096 1.00 54.91 97 THR A CA 1
ATOM 779 C C . THR A 1 97 ? -36.347 -1.915 17.884 1.00 54.91 97 THR A C 1
ATOM 781 O O . THR A 1 97 ? -37.281 -2.620 17.443 1.00 54.91 97 THR A O 1
#

Radius of gyration: 24.44 Å; chains: 1; bounding box: 57×30×57 Å

Secondary structure (DSSP, 8-state):
--TT-GGG-HHHHHHHHHH-PPP-HHHHHHHHHHHHHHHHHHHHHHHTTHHHHHHHH-TTTS-GGG---GGGT--HHHHHHHHHHHHHHHHHHTT--

Organism: Araneus ventricosus (NCBI:txid182803)

Sequence (97 aa):
MESGKLLHFKNLKQYREETNATIDTNYFSIALKNVKDGFAERFEQFKTNKSALAFIVNPLDTNTDEINIEPFGIDAGSLQMQLLDLKTEDLWSGKFT

Foldseek 3Di:
DPPDCCVVVVVVVVCCVVPVDDDPVVVVVVVVVVVVVVVVVVVVVVVQQVLVVVCVVPVPPGDPVSHDCVVVPDDPVVVVVVNVVVVVVVVVVVVVD